Protein AF-X0SG83-F1 (afdb_monomer)

Solvent-accessible surface area (backbone atoms only — not comparable to full-atom values): 3594 Å² total; per-residue (Å²): 140,84,51,70,75,65,76,43,39,66,59,55,54,51,50,52,51,49,52,52,49,21,63,78,65,78,42,85,65,92,76,51,73,66,61,54,51,54,52,49,53,52,52,53,39,50,55,50,19,68,76,69,76,44,92,63,90,132

Structure (mmCIF, N/CA/C/O backbone):
data_AF-X0SG83-F1
#
_entry.id   AF-X0SG83-F1
#
loop_
_atom_site.group_PDB
_atom_site.id
_atom_site.type_symbol
_atom_site.label_atom_id
_atom_site.label_alt_id
_atom_site.label_comp_id
_atom_site.label_asym_id
_atom_site.label_entity_id
_atom_site.label_seq_id
_atom_site.pdbx_PDB_ins_code
_atom_site.Cartn_x
_atom_site.Cartn_y
_atom_site.Cartn_z
_atom_site.occupancy
_atom_site.B_iso_or_e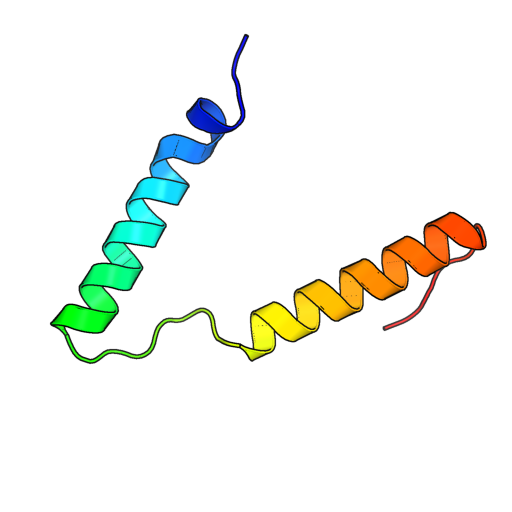quiv
_atom_site.auth_seq_id
_atom_site.auth_comp_id
_atom_site.auth_asym_id
_atom_site.auth_atom_id
_atom_site.pdbx_PDB_model_num
ATOM 1 N N . ASN A 1 1 ? -5.859 23.761 -1.462 1.00 68.00 1 ASN A N 1
ATOM 2 C CA . ASN A 1 1 ? -6.635 22.507 -1.548 1.00 68.00 1 ASN A CA 1
ATOM 3 C C . ASN A 1 1 ? -5.800 21.458 -2.291 1.00 68.00 1 ASN A C 1
ATOM 5 O O . ASN A 1 1 ? -5.612 21.622 -3.490 1.00 68.00 1 ASN A O 1
ATOM 9 N N . ARG A 1 2 ? -5.204 20.458 -1.617 1.00 78.19 2 ARG A N 1
ATOM 10 C CA . ARG A 1 2 ? -4.433 19.379 -2.279 1.00 78.19 2 ARG A CA 1
ATOM 11 C C . ARG A 1 2 ? -5.263 18.095 -2.259 1.00 78.19 2 ARG A C 1
ATOM 13 O O . ARG A 1 2 ? -5.557 17.569 -1.196 1.00 78.19 2 ARG A O 1
ATOM 20 N N . SER A 1 3 ? -5.671 17.636 -3.439 1.00 90.62 3 SER A N 1
ATOM 21 C CA . SER A 1 3 ? -6.385 16.366 -3.633 1.00 90.62 3 SER A CA 1
ATOM 22 C C . SER A 1 3 ? -5.405 15.189 -3.589 1.00 90.62 3 SER A C 1
ATOM 24 O O . SER A 1 3 ? -4.222 15.369 -3.886 1.00 90.62 3 SER A O 1
ATOM 26 N N . TRP A 1 4 ? -5.901 13.981 -3.298 1.00 91.81 4 TRP A N 1
ATOM 27 C CA . TRP A 1 4 ? -5.145 12.723 -3.389 1.00 91.81 4 TRP A CA 1
ATOM 28 C C . TRP A 1 4 ? -4.397 12.574 -4.724 1.00 91.81 4 TRP A C 1
ATOM 30 O O . TRP A 1 4 ? -3.260 12.113 -4.746 1.00 91.81 4 TRP A O 1
ATOM 40 N N . ARG A 1 5 ? -4.986 13.087 -5.815 1.00 88.94 5 ARG A N 1
ATOM 41 C CA . ARG A 1 5 ? -4.387 13.114 -7.160 1.00 88.94 5 ARG A CA 1
ATOM 42 C C . ARG A 1 5 ? -3.049 13.846 -7.221 1.00 88.94 5 ARG A C 1
ATOM 44 O O . ARG A 1 5 ? -2.225 13.530 -8.064 1.00 88.94 5 ARG A O 1
ATOM 51 N N . ILE A 1 6 ? -2.864 14.856 -6.371 1.00 93.12 6 ILE A N 1
ATOM 52 C CA . ILE A 1 6 ? -1.621 15.631 -6.282 1.00 93.12 6 ILE A CA 1
ATOM 53 C C . ILE A 1 6 ? -0.706 15.020 -5.222 1.00 93.12 6 ILE A C 1
ATOM 55 O O . ILE A 1 6 ? 0.497 14.953 -5.436 1.00 93.12 6 ILE A O 1
ATOM 59 N N . LEU A 1 7 ? -1.268 14.568 -4.096 1.00 95.00 7 LEU A N 1
ATOM 60 C CA . LEU A 1 7 ? -0.497 14.031 -2.973 1.00 95.00 7 LEU A CA 1
ATOM 61 C C . LEU A 1 7 ? 0.323 12.788 -3.353 1.00 95.00 7 LEU A C 1
ATOM 63 O O . LEU A 1 7 ? 1.456 12.665 -2.904 1.00 95.00 7 LEU A O 1
ATOM 67 N N . PHE A 1 8 ? -0.231 11.908 -4.192 1.00 95.69 8 PHE A N 1
ATOM 68 C CA . PHE A 1 8 ? 0.398 10.639 -4.582 1.00 95.69 8 PHE A CA 1
ATOM 69 C C . PHE A 1 8 ? 0.713 10.543 -6.078 1.00 95.69 8 PHE A C 1
ATOM 71 O O . PHE A 1 8 ? 0.946 9.450 -6.585 1.00 95.69 8 PHE A O 1
ATOM 78 N N . LYS A 1 9 ? 0.733 11.675 -6.795 1.00 95.81 9 LYS A N 1
ATOM 79 C CA . LYS A 1 9 ? 0.958 11.713 -8.250 1.00 95.81 9 LYS A CA 1
ATOM 80 C C . LYS A 1 9 ? 2.185 10.901 -8.672 1.00 95.81 9 LYS A C 1
ATOM 82 O O . LYS A 1 9 ? 2.100 10.108 -9.604 1.00 95.81 9 LYS A O 1
ATOM 87 N N . ASP A 1 10 ? 3.305 11.122 -7.990 1.00 97.12 10 ASP A N 1
ATOM 88 C CA . ASP A 1 10 ? 4.569 10.482 -8.349 1.00 97.12 10 ASP A CA 1
ATOM 89 C C . ASP A 1 10 ? 4.527 8.980 -8.049 1.00 97.12 10 ASP A C 1
ATOM 91 O O . ASP A 1 10 ? 4.991 8.187 -8.858 1.00 97.12 10 ASP A O 1
ATOM 95 N N . ALA A 1 11 ? 3.882 8.569 -6.952 1.00 96.88 11 ALA A N 1
ATOM 96 C CA . ALA A 1 11 ? 3.717 7.156 -6.620 1.00 96.88 11 ALA A CA 1
ATOM 97 C C . ALA A 1 11 ? 2.900 6.404 -7.684 1.00 96.88 11 ALA A C 1
ATOM 99 O O . ALA A 1 11 ? 3.328 5.341 -8.120 1.00 96.88 11 ALA A O 1
ATOM 100 N N . TYR A 1 12 ? 1.784 6.979 -8.151 1.00 96.44 12 TYR A N 1
ATOM 101 C CA . TYR A 1 12 ? 0.981 6.376 -9.222 1.00 96.44 12 TYR A CA 1
ATOM 102 C C . TYR A 1 12 ? 1.766 6.259 -10.534 1.00 96.44 12 TYR A C 1
ATOM 104 O O . TYR A 1 12 ? 1.734 5.222 -11.188 1.00 96.44 12 TYR A O 1
ATOM 112 N N . LEU A 1 13 ? 2.521 7.301 -10.902 1.00 97.88 13 LEU A N 1
ATOM 113 C CA . LEU A 1 13 ? 3.341 7.269 -12.114 1.00 97.88 13 LEU A CA 1
ATOM 114 C C . LEU A 1 13 ? 4.438 6.196 -12.040 1.00 97.88 13 LEU A C 1
ATOM 116 O O . LEU A 1 13 ? 4.703 5.517 -13.032 1.00 97.88 13 LEU A O 1
ATOM 120 N N . GLU A 1 14 ? 5.098 6.055 -10.892 1.00 98.19 14 GLU A N 1
ATOM 121 C CA . GLU A 1 14 ? 6.148 5.052 -10.714 1.00 98.19 14 GLU A CA 1
ATOM 122 C C . GLU A 1 14 ? 5.588 3.623 -10.625 1.00 98.19 14 GLU A C 1
ATOM 124 O O . GLU A 1 14 ? 6.223 2.703 -11.138 1.00 98.19 14 GLU A O 1
ATOM 129 N N . GLU A 1 15 ? 4.394 3.425 -10.058 1.00 97.69 15 GLU A N 1
ATOM 130 C CA . GLU A 1 15 ? 3.678 2.139 -10.074 1.00 97.69 15 GLU A CA 1
ATOM 131 C C . GLU A 1 15 ? 3.373 1.680 -11.510 1.00 97.69 15 GLU A C 1
ATOM 133 O O . GLU A 1 15 ? 3.727 0.559 -11.888 1.00 97.69 15 GLU A O 1
ATOM 138 N N . ASP A 1 16 ? 2.814 2.566 -12.340 1.00 98.00 16 ASP A N 1
ATOM 139 C CA . ASP A 1 16 ? 2.496 2.266 -13.740 1.00 98.00 16 ASP A CA 1
ATOM 140 C C . ASP A 1 16 ? 3.759 1.954 -14.557 1.00 98.00 16 ASP A C 1
ATOM 142 O O . ASP A 1 16 ? 3.812 0.969 -15.302 1.00 98.00 16 ASP A O 1
ATOM 146 N N . LYS A 1 17 ? 4.818 2.763 -14.396 1.00 98.44 17 LYS A N 1
ATOM 147 C CA . LYS A 1 17 ? 6.121 2.516 -15.040 1.00 98.44 17 LYS A CA 1
ATOM 148 C C . LYS A 1 17 ? 6.71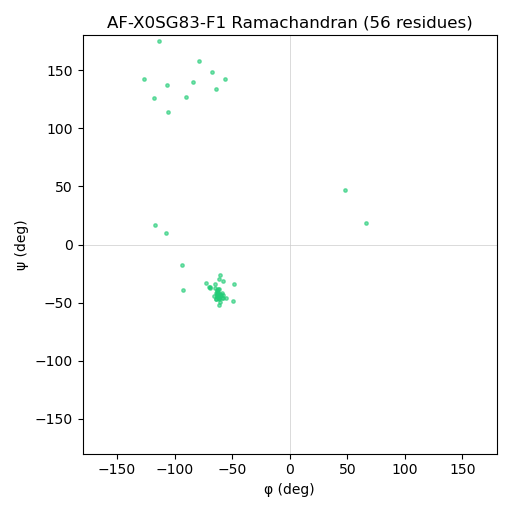2 1.178 -14.614 1.00 98.44 17 LYS A C 1
ATOM 150 O O . LYS A 1 17 ? 7.245 0.452 -15.454 1.00 98.44 17 LYS A O 1
ATOM 155 N N . TYR A 1 18 ? 6.637 0.854 -13.325 1.00 98.25 18 TYR A N 1
ATOM 156 C CA . TYR A 1 18 ? 7.136 -0.406 -12.792 1.00 98.25 18 TYR A CA 1
ATOM 157 C C . TYR A 1 18 ? 6.401 -1.597 -13.413 1.00 98.25 18 TYR A C 1
ATOM 159 O O . TYR A 1 18 ? 7.051 -2.526 -13.897 1.00 98.25 18 TYR A O 1
ATOM 167 N N . PHE A 1 19 ? 5.070 -1.543 -13.477 1.00 97.88 19 PHE A N 1
ATOM 168 C CA . PHE A 1 19 ? 4.265 -2.603 -14.077 1.00 97.88 19 PHE A CA 1
ATOM 169 C C . PHE A 1 19 ? 4.548 -2.770 -15.577 1.00 97.88 19 PHE A C 1
ATOM 171 O O . PHE A 1 19 ? 4.789 -3.887 -16.042 1.00 97.88 19 PHE A O 1
ATOM 178 N N . ALA A 1 20 ? 4.632 -1.668 -16.330 1.00 98.44 20 ALA A N 1
ATOM 179 C CA . ALA A 1 20 ? 5.020 -1.703 -17.741 1.00 98.44 20 ALA A CA 1
ATOM 180 C C . ALA A 1 20 ? 6.417 -2.319 -17.936 1.00 98.44 20 ALA A C 1
ATOM 182 O O . ALA A 1 20 ? 6.624 -3.146 -18.823 1.00 98.44 20 ALA A O 1
ATOM 183 N N . ASN A 1 21 ? 7.374 -1.974 -17.072 1.00 98.50 21 ASN A N 1
ATOM 184 C CA . ASN A 1 21 ? 8.713 -2.551 -17.089 1.00 98.50 21 ASN A CA 1
ATOM 185 C C . ASN A 1 21 ? 8.716 -4.055 -16.763 1.00 98.50 21 ASN A C 1
ATOM 187 O O . ASN A 1 21 ? 9.489 -4.795 -17.372 1.00 98.50 21 ASN A O 1
ATOM 191 N N . CYS A 1 22 ? 7.865 -4.522 -15.845 1.00 98.44 22 CYS A N 1
ATOM 192 C CA . CYS A 1 22 ? 7.679 -5.950 -15.576 1.00 98.44 22 CYS A CA 1
ATOM 193 C C . CYS A 1 22 ? 7.230 -6.704 -16.834 1.00 98.44 22 CYS A C 1
ATOM 195 O O . CYS A 1 22 ? 7.850 -7.706 -17.187 1.00 98.44 22 CYS A O 1
ATOM 197 N N . ILE A 1 23 ? 6.248 -6.169 -17.566 1.00 98.25 23 ILE A N 1
ATOM 198 C CA . ILE A 1 23 ? 5.772 -6.746 -18.832 1.00 98.25 23 ILE A CA 1
ATOM 199 C C . ILE A 1 23 ? 6.894 -6.771 -19.879 1.00 98.25 23 ILE A C 1
ATOM 201 O O . ILE A 1 23 ? 7.194 -7.824 -20.437 1.00 98.25 23 ILE A O 1
ATOM 205 N N . LEU A 1 24 ? 7.550 -5.630 -20.118 1.00 98.69 24 LEU A N 1
ATOM 206 C CA . LEU A 1 24 ? 8.586 -5.493 -21.152 1.00 98.69 24 LEU A CA 1
ATOM 207 C C . LEU A 1 24 ? 9.794 -6.407 -20.924 1.00 98.69 24 LEU A C 1
ATOM 209 O O . LEU A 1 24 ? 10.445 -6.813 -21.882 1.00 98.69 24 LEU A O 1
ATOM 213 N N . ASN A 1 25 ? 10.101 -6.721 -19.665 1.00 98.50 25 ASN A N 1
ATOM 214 C CA . ASN A 1 25 ? 11.266 -7.521 -19.293 1.00 98.50 25 ASN A CA 1
ATOM 215 C C . ASN A 1 25 ? 10.909 -8.939 -18.832 1.00 98.50 25 ASN A C 1
ATOM 217 O O . ASN A 1 25 ? 11.783 -9.622 -18.299 1.00 98.50 25 ASN A O 1
ATOM 221 N N . ASN A 1 26 ? 9.654 -9.372 -18.996 1.00 98.00 26 ASN A N 1
ATOM 222 C CA . ASN A 1 26 ? 9.160 -10.664 -18.518 1.00 98.00 26 ASN A CA 1
ATOM 223 C C . ASN A 1 26 ? 9.540 -10.942 -17.045 1.00 98.00 26 ASN A C 1
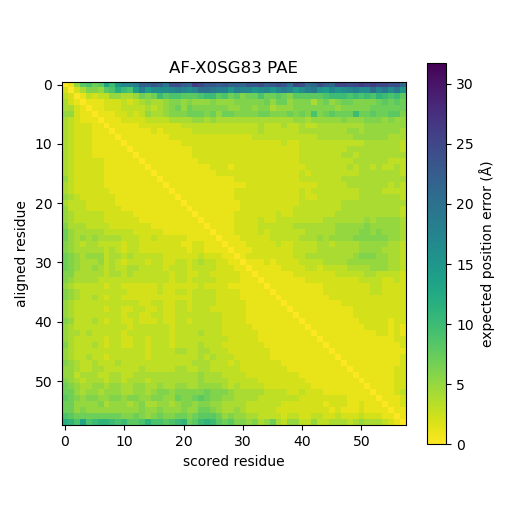ATOM 225 O O . ASN A 1 26 ? 10.071 -12.000 -16.703 1.00 98.00 26 ASN A O 1
ATOM 229 N N . LYS A 1 27 ? 9.335 -9.943 -16.179 1.00 98.00 27 LYS A N 1
AT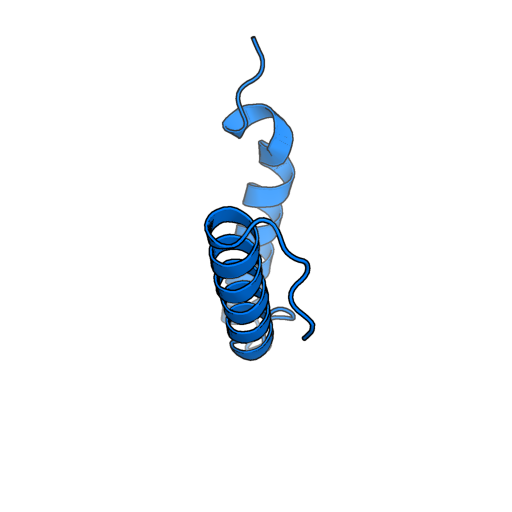OM 230 C CA . LYS A 1 27 ? 9.586 -10.017 -14.735 1.00 98.00 27 LYS A CA 1
ATOM 231 C C . LYS A 1 27 ? 8.265 -10.084 -13.987 1.00 98.00 27 LYS A C 1
ATOM 233 O O . LYS A 1 27 ? 7.362 -9.298 -14.256 1.00 98.00 27 LYS A O 1
ATOM 238 N N . GLU A 1 28 ? 8.207 -10.945 -12.981 1.00 97.06 28 GLU A N 1
ATOM 239 C CA . GLU A 1 28 ? 7.097 -10.957 -12.031 1.00 97.06 28 GLU A CA 1
ATOM 240 C C . GLU A 1 28 ? 7.062 -9.640 -11.227 1.00 97.06 28 GLU A C 1
ATOM 242 O O . GLU A 1 28 ? 8.115 -9.170 -10.769 1.00 97.06 28 GLU A O 1
ATOM 247 N N . PRO A 1 29 ? 5.887 -9.007 -11.059 1.00 96.88 29 PRO A N 1
ATOM 248 C CA . PRO A 1 29 ? 5.744 -7.847 -10.192 1.00 96.88 29 PRO A CA 1
ATOM 249 C C . PRO A 1 29 ? 5.945 -8.233 -8.721 1.00 96.88 29 PRO A C 1
ATOM 251 O O . PRO A 1 29 ? 5.616 -9.329 -8.278 1.00 96.88 29 PRO A O 1
ATOM 254 N N . LYS A 1 30 ? 6.472 -7.292 -7.933 1.00 95.25 30 LYS A N 1
ATOM 255 C CA . LYS A 1 30 ? 6.721 -7.464 -6.495 1.00 95.25 30 LYS A CA 1
ATOM 256 C C . LYS A 1 30 ? 5.427 -7.652 -5.703 1.00 95.25 30 LYS A C 1
ATOM 258 O O . LYS A 1 30 ? 5.442 -8.337 -4.687 1.00 95.25 30 LYS A O 1
ATOM 263 N N . VAL A 1 31 ? 4.352 -6.999 -6.140 1.00 95.06 31 VAL A N 1
ATOM 264 C CA . VAL A 1 31 ? 3.021 -7.132 -5.543 1.00 95.06 31 VAL A CA 1
ATOM 265 C C . VAL A 1 31 ? 2.291 -8.257 -6.259 1.00 95.06 31 VAL A C 1
ATOM 267 O O . VAL A 1 31 ? 2.187 -8.261 -7.485 1.00 95.06 31 VAL A O 1
ATOM 270 N N . SER A 1 32 ? 1.789 -9.202 -5.478 1.00 95.38 32 SER A N 1
ATOM 271 C CA . SER A 1 32 ? 1.131 -10.417 -5.940 1.00 95.38 32 SER A CA 1
ATOM 272 C C . SER A 1 32 ? -0.357 -10.428 -5.579 1.00 95.38 32 SER A C 1
ATOM 274 O O . SER A 1 32 ? -0.858 -9.585 -4.832 1.00 95.38 32 SER A O 1
ATOM 276 N N . ILE A 1 33 ? -1.076 -11.448 -6.053 1.00 96.12 33 ILE A N 1
ATOM 277 C CA . ILE A 1 33 ? -2.467 -11.685 -5.643 1.00 96.12 33 ILE A CA 1
ATOM 278 C C . ILE A 1 33 ? -2.609 -11.938 -4.131 1.00 96.12 33 ILE A C 1
ATOM 280 O O . ILE A 1 33 ? -3.662 -11.665 -3.555 1.00 96.12 33 ILE A O 1
ATOM 284 N N . GLU A 1 34 ? -1.558 -12.439 -3.479 1.00 97.62 34 GLU A N 1
ATOM 285 C CA . GLU A 1 34 ? -1.562 -12.724 -2.044 1.00 97.62 34 GLU A CA 1
ATOM 286 C C . GLU A 1 34 ? -1.607 -11.439 -1.209 1.00 97.62 34 GLU A C 1
ATOM 288 O O . GLU A 1 34 ? -2.321 -11.370 -0.208 1.00 97.62 34 GLU A O 1
ATOM 293 N N . ASP A 1 35 ? -0.927 -10.385 -1.662 1.00 97.56 35 ASP A N 1
ATOM 294 C CA . ASP A 1 35 ? -0.985 -9.066 -1.028 1.00 97.56 35 ASP A CA 1
ATOM 295 C C . ASP A 1 35 ? -2.409 -8.491 -1.093 1.00 97.56 35 ASP A C 1
ATOM 297 O O . ASP A 1 35 ? -2.924 -7.958 -0.107 1.00 97.56 35 ASP A O 1
ATOM 301 N N . GLY A 1 36 ? -3.094 -8.692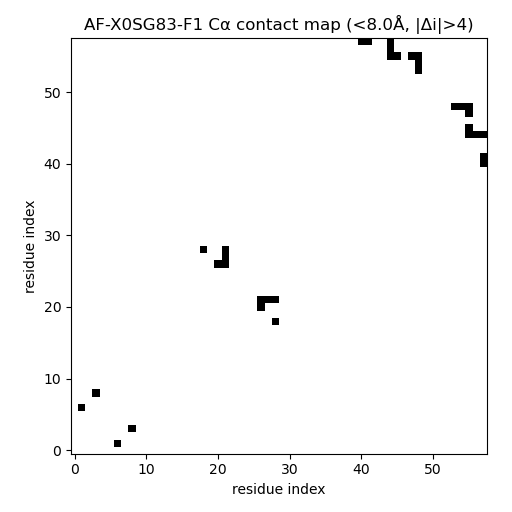 -2.226 1.00 96.75 36 GLY A N 1
ATOM 302 C CA . GLY A 1 36 ? -4.499 -8.321 -2.397 1.00 96.75 36 GLY A CA 1
ATOM 303 C C . GLY A 1 36 ? -5.443 -9.083 -1.461 1.00 96.75 36 GLY A C 1
ATOM 304 O O . GLY A 1 36 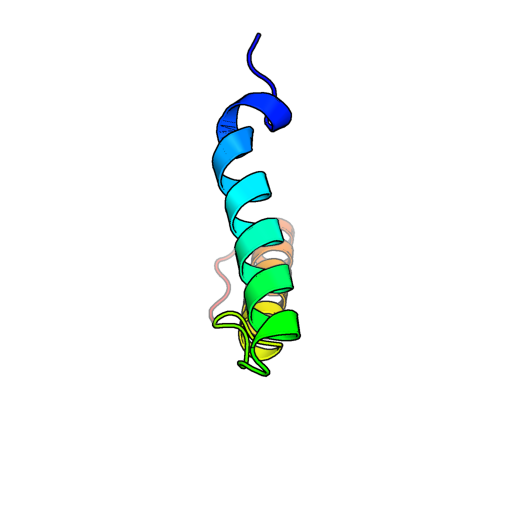? -6.329 -8.482 -0.850 1.00 96.75 36 GLY A O 1
ATOM 305 N N . LYS A 1 37 ? -5.242 -10.396 -1.288 1.00 98.19 37 LYS A N 1
ATOM 306 C CA . LYS A 1 37 ? -6.046 -11.216 -0.362 1.00 98.19 37 LYS A CA 1
ATOM 307 C C . LYS A 1 37 ? -5.905 -10.751 1.084 1.00 98.19 37 LYS A C 1
ATOM 309 O O . LYS A 1 37 ? -6.919 -10.569 1.756 1.00 98.19 37 LYS A O 1
ATOM 314 N N . LYS A 1 38 ? -4.677 -10.485 1.535 1.00 98.06 38 LYS A N 1
ATOM 315 C CA . LYS A 1 38 ? -4.406 -9.966 2.885 1.00 98.06 38 LYS A CA 1
ATOM 316 C C . LYS A 1 38 ? -5.037 -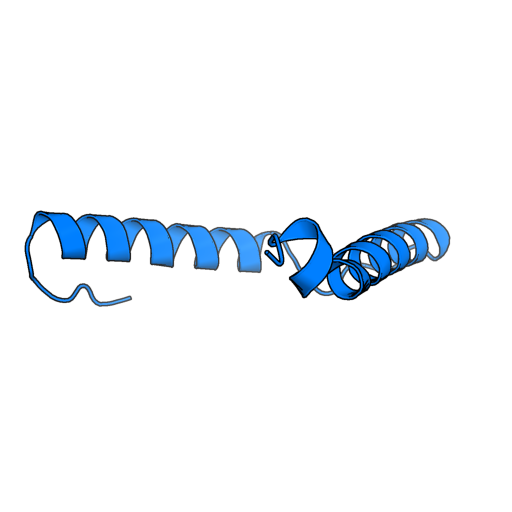8.593 3.109 1.00 98.06 38 LYS A C 1
ATOM 318 O O . LYS A 1 38 ? -5.621 -8.349 4.161 1.00 98.06 38 LYS A O 1
ATOM 323 N N . ALA A 1 39 ? -4.988 -7.708 2.111 1.00 98.19 39 ALA A N 1
ATOM 324 C CA . ALA A 1 39 ? -5.664 -6.413 2.189 1.00 98.19 39 ALA A CA 1
ATOM 325 C C . ALA A 1 39 ? -7.187 -6.572 2.373 1.00 98.19 39 ALA A C 1
ATOM 327 O O . ALA A 1 39 ? -7.786 -5.890 3.206 1.00 98.19 39 ALA A O 1
ATOM 328 N N . ILE A 1 40 ? -7.810 -7.507 1.647 1.00 98.12 40 ILE A N 1
ATOM 329 C CA . ILE A 1 40 ? -9.244 -7.809 1.774 1.00 98.12 40 ILE A CA 1
ATOM 330 C C . ILE A 1 40 ? -9.571 -8.396 3.150 1.00 98.12 40 ILE A C 1
ATOM 332 O O . ILE A 1 40 ? -10.546 -7.975 3.774 1.00 98.12 40 ILE A O 1
ATOM 336 N N . GLU A 1 41 ? -8.764 -9.333 3.643 1.00 98.31 41 GLU A N 1
ATOM 337 C CA . GLU A 1 41 ? -8.925 -9.932 4.970 1.00 98.31 41 GLU A CA 1
ATOM 338 C C . GLU A 1 41 ? -8.947 -8.858 6.071 1.00 98.31 41 GLU A C 1
ATOM 340 O O . GLU A 1 41 ? -9.861 -8.827 6.902 1.00 98.31 41 GLU A O 1
ATOM 345 N N . ILE A 1 42 ? -8.013 -7.904 6.004 1.00 98.31 42 ILE A N 1
ATOM 346 C CA . ILE A 1 42 ? -7.960 -6.761 6.921 1.00 98.31 42 ILE A CA 1
ATOM 347 C C . ILE A 1 42 ? -9.228 -5.907 6.817 1.00 98.31 42 ILE A C 1
ATOM 349 O O . ILE A 1 42 ? -9.814 -5.554 7.841 1.00 98.31 42 ILE A O 1
ATOM 353 N N . VAL A 1 43 ? -9.695 -5.593 5.604 1.00 98.31 43 VAL A N 1
ATOM 354 C CA . VAL A 1 43 ? -10.911 -4.785 5.397 1.00 98.31 43 VAL A CA 1
ATOM 355 C C . VAL A 1 43 ? -12.156 -5.487 5.947 1.00 98.31 43 VAL A C 1
ATOM 357 O O . VAL A 1 43 ? -13.011 -4.841 6.559 1.00 98.31 43 VAL A O 1
ATOM 360 N N . ILE A 1 44 ? -12.268 -6.805 5.782 1.00 98.62 44 ILE A N 1
ATOM 361 C CA . ILE A 1 44 ? -13.379 -7.591 6.334 1.00 98.62 44 ILE A CA 1
ATOM 362 C C . ILE A 1 44 ? -13.358 -7.542 7.867 1.00 98.62 44 ILE A C 1
ATOM 364 O O . ILE A 1 44 ? -14.394 -7.270 8.483 1.00 98.62 44 ILE A O 1
ATOM 368 N N . ALA A 1 45 ? -12.195 -7.750 8.489 1.00 98.56 45 ALA A N 1
ATOM 369 C CA . ALA A 1 45 ? -12.047 -7.672 9.940 1.00 98.56 45 ALA A CA 1
ATOM 370 C C . ALA A 1 45 ? -12.327 -6.264 10.483 1.00 98.56 45 ALA A C 1
ATOM 372 O O . ALA A 1 45 ? -13.045 -6.125 11.475 1.00 98.56 45 ALA A O 1
ATOM 373 N N . ALA A 1 46 ? -11.851 -5.218 9.803 1.00 98.56 46 ALA A N 1
ATOM 374 C CA . ALA A 1 46 ? -12.128 -3.829 10.156 1.00 98.56 46 ALA A CA 1
ATOM 375 C C . ALA A 1 46 ? -13.632 -3.520 10.092 1.00 98.56 46 ALA A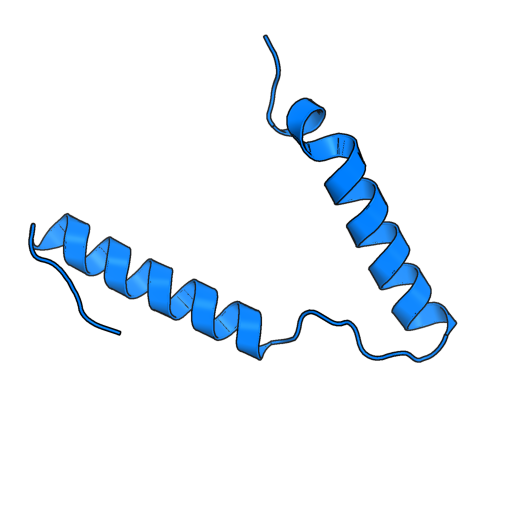 C 1
ATOM 377 O O . ALA A 1 46 ? -14.194 -2.986 11.045 1.00 98.56 46 ALA A O 1
ATOM 378 N N . ASN A 1 47 ? -14.316 -3.935 9.022 1.00 98.69 47 ASN A N 1
ATOM 379 C CA . ASN A 1 47 ? -15.765 -3.764 8.891 1.00 98.69 47 ASN A CA 1
ATOM 380 C C . ASN A 1 47 ? -16.541 -4.517 9.978 1.00 98.69 47 ASN A C 1
ATOM 382 O O . ASN A 1 47 ? -17.544 -4.011 10.484 1.00 98.69 47 ASN A O 1
ATOM 386 N N . LYS A 1 48 ? -16.090 -5.718 10.355 1.00 98.62 48 LYS A N 1
ATOM 387 C CA . LYS A 1 48 ? -16.673 -6.464 11.474 1.00 98.62 48 LYS A CA 1
ATOM 388 C C . LYS A 1 48 ? -16.471 -5.717 12.794 1.00 98.62 48 LYS A C 1
ATOM 390 O O . LYS A 1 48 ? -17.445 -5.544 13.516 1.00 98.62 48 LYS A O 1
ATOM 395 N N . SER A 1 49 ? -15.260 -5.224 13.054 1.00 98.75 49 SER A N 1
ATOM 396 C CA . SER A 1 49 ? -14.925 -4.434 14.246 1.00 98.75 49 SER A CA 1
ATOM 397 C C . SER A 1 49 ? -15.785 -3.174 14.367 1.00 98.75 49 SER A C 1
ATOM 399 O O . SER A 1 49 ? -16.373 -2.931 15.416 1.00 98.75 49 SER A O 1
ATOM 401 N N . ILE A 1 50 ? -15.963 -2.422 13.273 1.00 98.62 50 ILE A N 1
ATOM 402 C CA . ILE A 1 50 ? -16.831 -1.232 13.235 1.00 98.62 50 ILE A CA 1
ATOM 403 C C . ILE A 1 50 ? -18.272 -1.587 13.623 1.00 98.62 50 ILE A C 1
ATOM 405 O O . ILE A 1 50 ? -18.900 -0.863 14.390 1.00 98.62 50 ILE A O 1
ATOM 409 N N . LYS A 1 51 ? -18.800 -2.707 13.111 1.00 98.62 51 LYS A N 1
ATOM 410 C CA . LYS A 1 51 ? -20.179 -3.139 13.386 1.00 98.62 51 LYS A CA 1
ATOM 411 C C . LYS A 1 51 ? -20.384 -3.615 14.821 1.00 98.62 51 LYS A C 1
ATOM 413 O O . LYS A 1 51 ? -21.464 -3.421 15.366 1.00 98.62 51 LYS A O 1
ATOM 418 N N . THR A 1 52 ? -19.393 -4.281 15.406 1.00 98.38 52 THR A N 1
ATOM 419 C CA . THR A 1 52 ? -19.508 -4.867 16.750 1.00 98.38 52 THR A CA 1
ATOM 420 C C . THR A 1 52 ? -19.000 -3.945 17.854 1.00 98.38 52 THR A C 1
ATOM 422 O O . THR A 1 52 ? -19.296 -4.188 19.021 1.00 98.38 52 THR A O 1
ATOM 425 N N . GLY A 1 53 ? -18.209 -2.924 17.517 1.00 98.38 53 GLY A N 1
ATOM 426 C CA . GLY A 1 53 ? -17.479 -2.103 18.482 1.00 98.38 53 GLY A CA 1
ATOM 427 C C . GLY A 1 53 ? -16.388 -2.873 19.235 1.00 98.38 53 GLY A C 1
ATOM 428 O O . GLY A 1 53 ? -15.985 -2.444 20.311 1.00 98.38 53 GLY A O 1
ATOM 429 N N . GLN A 1 54 ? -15.943 -4.024 18.716 1.00 98.31 54 GLN A N 1
ATOM 430 C CA . GLN A 1 54 ? -14.980 -4.913 19.375 1.00 98.31 54 GLN A CA 1
ATOM 431 C C . GLN A 1 54 ? -13.790 -5.223 18.459 1.00 98.31 54 GLN A C 1
ATOM 433 O O . GLN A 1 54 ? -14.005 -5.461 17.268 1.0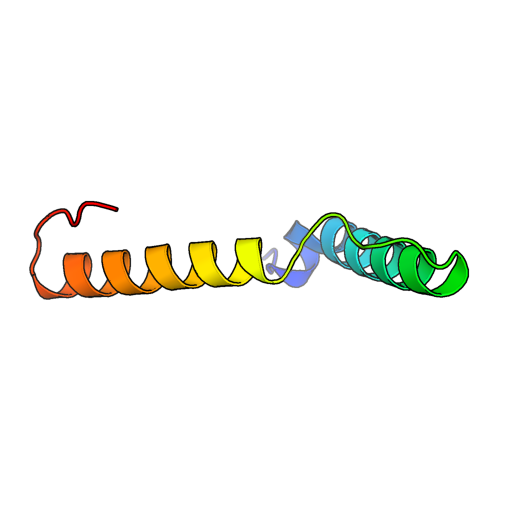0 98.31 54 GLN A O 1
ATOM 438 N N . PRO A 1 55 ? -12.555 -5.315 18.989 1.00 97.50 55 PRO A N 1
ATOM 439 C CA . PRO A 1 55 ? -11.398 -5.745 18.208 1.00 97.50 55 PRO A CA 1
ATOM 440 C C . PRO A 1 55 ? -11.609 -7.118 17.554 1.00 97.50 55 PRO A C 1
ATOM 442 O O . PRO A 1 55 ? -12.181 -8.029 18.153 1.00 97.50 55 PRO A O 1
ATOM 445 N N . VAL A 1 56 ? -11.101 -7.282 16.331 1.00 97.81 56 VAL A N 1
ATOM 446 C CA . VAL A 1 56 ? -11.118 -8.551 15.587 1.00 97.81 56 VAL A CA 1
ATOM 447 C C . VAL A 1 56 ? -9.675 -8.977 15.333 1.00 97.81 56 VAL A C 1
ATOM 449 O O . VAL A 1 56 ? -8.888 -8.194 14.807 1.00 97.81 56 VAL A O 1
ATOM 452 N N . LYS A 1 57 ? -9.327 -10.204 15.733 1.00 95.56 57 LYS A N 1
ATOM 453 C CA . LYS A 1 57 ? -8.000 -10.793 15.521 1.00 95.56 57 LYS A CA 1
ATOM 454 C C . LYS A 1 57 ? -7.905 -11.410 14.121 1.00 95.56 57 LYS A C 1
ATOM 456 O O . LYS A 1 57 ? -8.868 -12.041 13.684 1.00 95.56 57 LYS A O 1
ATOM 461 N N . LEU A 1 58 ? -6.747 -11.229 13.488 1.00 91.75 58 LEU A N 1
ATOM 462 C CA . LEU A 1 58 ? -6.304 -11.885 12.257 1.00 91.75 58 LEU A CA 1
ATOM 463 C C . LEU A 1 58 ? -5.183 -12.873 12.594 1.00 91.75 58 LEU A C 1
ATOM 465 O O . LEU A 1 58 ? -4.380 -12.536 13.502 1.00 91.75 58 LEU A O 1
#

InterPro domains:
  IPR004104 Gfo/Idh/MocA-like oxidoreductase, C-terminal [PF02894] (7-58)

Mean predicted aligned error: 3.4 Å

pLDDT: mean 96.25, std 4.95, range [68.0, 98.75]

Radius of gyration: 16.75 Å; Cα contacts (8 Å, |Δi|>4): 17; chains: 1; bounding box: 31×35×40 Å

Sequence (58 aa):
NRSWRILFKDAYLEEDKYFANCILNNKEPKVSIEDGKKAIEIVIAANKSIKTGQPVKL

Foldseek 3Di:
DDDPCRVCVVVVVVVVVQVVVCVVVVHDDPDDVVNVVVVVVVVVQVVVCVVVVDHDDD

Organism: NCBI:txid412755

Secondary structure (DSSP, 8-state):
---HHHHTHHHHHHHHHHHHHHHHTT---SS-HHHHHHHHHHHHHHHHHHHHTS----